Protein AF-A0A0B9A3T7-F1 (afdb_monomer_lite)

Sequence (146 aa):
MELGMAGVLLAATPAQAEACLDRETITAARVHEFETMMMAVTLRCKAIGTDIGPVIEAMMGTHRPIFAAADRRMRAFFAPQKRAYESYSTQLGNRYGGGATDTANCHRFEKVARELAGKPGVTSLGRVVFAMIDKPRIVGAVCAKP

pLDDT: mean 87.73, std 17.01, range [34.72, 98.44]

Organism: NCBI:txid48936

Foldseek 3Di:
DDDDDDDDPPPPDPPPQQPADDPLLFLLLLLQLVLLLLVLLQVLQVVVVRHLPVLLVLLCVLAVVSNVSSVVSVCVVCVVPVVQVVVLVVVSCVVRNPDDRDPVVSVVSSVLSNVSSPPHDDVSVSVVSCVVCVGGPHDTHNDPDD

Structure (mmCIF, N/CA/C/O backbone):
data_AF-A0A0B9A3T7-F1
#
_entry.id   AF-A0A0B9A3T7-F1
#
loop_
_atom_site.group_PDB
_atom_site.id
_atom_site.type_symbol
_atom_site.label_atom_id
_atom_site.label_alt_id
_atom_site.label_comp_id
_atom_site.label_asym_id
_atom_site.label_entity_id
_atom_site.label_seq_id
_atom_site.pdbx_PDB_ins_code
_atom_site.Cartn_x
_atom_site.Cartn_y
_atom_site.Cartn_z
_atom_site.occupancy
_atom_site.B_iso_or_equiv
_atom_site.auth_seq_id
_atom_site.auth_comp_id
_atom_site.auth_asym_id
_atom_site.auth_atom_id
_atom_site.pdbx_PDB_model_num
ATOM 1 N N . MET A 1 1 ? 8.357 -22.366 -70.113 1.00 34.72 1 MET A N 1
ATOM 2 C CA . MET A 1 1 ? 9.194 -21.160 -69.967 1.00 34.72 1 MET A CA 1
ATOM 3 C C . MET A 1 1 ? 8.271 -19.959 -70.033 1.00 34.72 1 MET A C 1
ATOM 5 O O . MET A 1 1 ? 7.641 -19.800 -71.063 1.00 34.72 1 MET A O 1
ATOM 9 N N . GLU A 1 2 ? 8.052 -19.129 -69.024 1.00 35.56 2 GLU A N 1
ATOM 10 C CA . GLU A 1 2 ? 8.571 -19.002 -67.656 1.00 35.56 2 GLU A CA 1
ATOM 11 C C . GLU A 1 2 ? 7.516 -18.219 -66.840 1.00 35.56 2 GLU A C 1
ATOM 13 O O . GLU A 1 2 ? 6.602 -17.615 -67.398 1.00 35.56 2 GLU A O 1
ATOM 18 N N . LEU A 1 3 ? 7.655 -18.299 -65.520 1.00 45.69 3 LEU A N 1
ATOM 19 C CA . LEU A 1 3 ? 6.766 -17.878 -64.439 1.00 45.69 3 LEU A CA 1
ATOM 20 C C . LEU A 1 3 ? 6.473 -16.365 -64.344 1.00 45.69 3 LEU A C 1
ATOM 22 O O . LEU A 1 3 ? 7.284 -15.529 -64.723 1.00 45.69 3 LEU A O 1
ATOM 26 N N . GLY A 1 4 ? 5.382 -16.023 -63.645 1.00 37.31 4 GLY A N 1
ATOM 27 C CA . GLY A 1 4 ? 5.154 -14.680 -63.099 1.00 37.31 4 GLY A CA 1
ATOM 28 C C . GLY A 1 4 ? 4.141 -14.664 -61.950 1.00 37.31 4 GLY A C 1
ATOM 29 O O . GLY A 1 4 ? 3.058 -14.107 -62.078 1.00 37.31 4 GLY A O 1
ATOM 30 N N . MET A 1 5 ? 4.467 -15.328 -60.838 1.00 50.59 5 MET A N 1
ATOM 31 C CA . MET A 1 5 ? 3.627 -15.428 -59.640 1.00 50.59 5 MET A CA 1
ATOM 32 C C . MET A 1 5 ? 3.862 -14.192 -58.754 1.00 50.59 5 MET A C 1
ATOM 34 O O . MET A 1 5 ? 4.909 -14.061 -58.124 1.00 50.59 5 MET A O 1
ATOM 38 N N . ALA A 1 6 ? 2.909 -13.257 -58.742 1.00 49.72 6 ALA A N 1
ATOM 39 C CA . ALA A 1 6 ? 2.967 -12.050 -57.921 1.00 49.72 6 ALA A CA 1
ATOM 40 C C . ALA A 1 6 ? 2.635 -12.386 -56.455 1.00 49.72 6 ALA A C 1
ATOM 42 O O . ALA A 1 6 ? 1.472 -12.528 -56.079 1.00 49.72 6 ALA A O 1
ATOM 43 N N . GLY A 1 7 ? 3.670 -12.542 -55.629 1.00 47.88 7 GLY A N 1
ATOM 44 C CA . GLY A 1 7 ? 3.538 -12.702 -54.182 1.00 47.88 7 GLY A CA 1
ATOM 45 C C . GLY A 1 7 ? 3.340 -11.354 -53.489 1.00 47.88 7 GLY A C 1
ATOM 46 O O . GLY A 1 7 ? 4.255 -10.535 -53.445 1.00 47.88 7 GLY A O 1
ATOM 47 N N . VAL A 1 8 ? 2.155 -11.131 -52.919 1.00 55.84 8 VAL A N 1
ATOM 48 C CA . VAL A 1 8 ? 1.896 -10.029 -51.984 1.00 55.84 8 VAL A CA 1
ATOM 49 C C . VAL A 1 8 ? 2.581 -10.364 -50.657 1.00 55.84 8 VAL A C 1
ATOM 51 O O . VAL A 1 8 ? 2.107 -11.202 -49.893 1.00 55.84 8 VAL A O 1
ATOM 54 N N . LEU A 1 9 ? 3.718 -9.724 -50.385 1.00 54.44 9 LEU A N 1
ATOM 55 C CA . LEU A 1 9 ? 4.378 -9.763 -49.081 1.00 54.44 9 LEU A CA 1
ATOM 56 C C . LEU A 1 9 ? 3.605 -8.860 -48.110 1.00 54.44 9 LEU A C 1
ATOM 58 O O . LEU A 1 9 ? 3.806 -7.648 -48.066 1.00 54.44 9 LEU A O 1
ATOM 62 N N . LEU A 1 10 ? 2.709 -9.462 -47.327 1.00 53.12 10 LEU A N 1
ATOM 63 C CA . LEU A 1 10 ? 2.192 -8.863 -46.098 1.00 53.12 10 LEU A CA 1
ATOM 64 C C . LEU A 1 10 ? 3.370 -8.694 -45.131 1.00 53.12 10 LEU A C 1
ATOM 66 O O . LEU A 1 10 ? 3.796 -9.648 -44.482 1.00 53.12 10 LEU A O 1
ATOM 70 N N . ALA A 1 11 ? 3.920 -7.483 -45.061 1.00 49.44 11 ALA A N 1
ATOM 71 C CA . ALA A 1 11 ? 4.865 -7.104 -44.024 1.00 49.44 11 ALA A CA 1
ATOM 72 C C . ALA A 1 11 ? 4.146 -7.173 -42.669 1.00 49.44 11 ALA A C 1
ATOM 74 O O . ALA A 1 11 ? 3.421 -6.256 -42.286 1.00 49.44 11 ALA A O 1
ATOM 75 N N . ALA A 1 12 ? 4.319 -8.287 -41.957 1.00 51.66 12 ALA A N 1
ATOM 76 C CA . ALA A 1 12 ? 3.976 -8.379 -40.550 1.00 51.66 12 ALA A CA 1
ATOM 77 C C . ALA A 1 12 ? 4.872 -7.385 -39.802 1.00 51.66 12 ALA A C 1
ATOM 79 O O . ALA A 1 12 ? 6.064 -7.627 -39.609 1.00 51.66 12 ALA A O 1
ATOM 80 N N . THR A 1 13 ? 4.322 -6.231 -39.428 1.00 51.75 13 THR A N 1
ATOM 81 C CA . THR A 1 13 ? 4.977 -5.365 -38.453 1.00 51.75 13 THR A CA 1
ATOM 82 C C . THR A 1 13 ? 5.147 -6.186 -37.176 1.00 51.75 13 THR A C 1
ATOM 84 O O . THR A 1 13 ? 4.183 -6.822 -36.738 1.00 51.75 13 THR A O 1
ATOM 87 N N . PRO A 1 14 ? 6.348 -6.240 -36.572 1.00 47.31 14 PRO A N 1
ATOM 88 C CA . PRO A 1 14 ? 6.470 -6.851 -35.266 1.00 47.31 14 PRO A CA 1
ATOM 89 C C . PRO A 1 14 ? 5.577 -6.024 -34.346 1.00 47.31 14 PRO A C 1
ATOM 91 O O . PRO A 1 14 ? 5.834 -4.838 -34.124 1.00 47.31 14 PRO A O 1
ATOM 94 N N . ALA A 1 15 ? 4.492 -6.629 -33.858 1.00 51.56 15 ALA A N 1
ATOM 95 C CA . ALA A 1 15 ? 3.817 -6.129 -32.679 1.00 51.56 15 ALA A CA 1
ATOM 96 C C . ALA A 1 15 ? 4.931 -5.913 -31.657 1.00 51.56 15 ALA A C 1
ATOM 98 O O . ALA A 1 15 ? 5.657 -6.857 -31.341 1.00 51.56 15 ALA A O 1
ATOM 99 N N . GLN A 1 16 ? 5.159 -4.661 -31.258 1.00 46.50 16 GLN A N 1
ATOM 100 C CA . GLN A 1 16 ? 6.135 -4.351 -30.228 1.00 46.50 16 GLN A CA 1
ATOM 101 C C . GLN A 1 16 ? 5.671 -5.136 -29.011 1.00 46.50 16 GLN A C 1
ATOM 103 O O . GLN A 1 16 ? 4.661 -4.791 -28.405 1.00 46.50 16 GLN A O 1
ATOM 108 N N . ALA A 1 17 ? 6.320 -6.269 -28.746 1.00 51.03 17 ALA A N 1
ATOM 109 C CA . ALA A 1 17 ? 6.058 -7.042 -27.558 1.00 51.03 17 ALA A CA 1
ATOM 110 C C . ALA A 1 17 ? 6.396 -6.094 -26.414 1.00 51.03 17 ALA A C 1
ATOM 112 O O . ALA A 1 17 ? 7.570 -5.802 -26.185 1.00 51.03 17 ALA A O 1
ATOM 113 N N . GLU A 1 18 ? 5.373 -5.519 -25.782 1.00 58.31 18 GLU A N 1
ATOM 114 C CA . GLU A 1 18 ? 5.549 -4.752 -24.561 1.00 58.31 18 GLU A CA 1
ATOM 115 C C . GLU A 1 18 ? 6.348 -5.654 -23.626 1.00 58.31 18 GLU A C 1
ATOM 117 O O . GLU A 1 18 ? 5.884 -6.732 -23.247 1.00 58.31 18 GLU A O 1
ATOM 122 N N . ALA A 1 19 ? 7.599 -5.274 -23.350 1.00 71.94 19 ALA A N 1
ATOM 123 C CA . ALA A 1 19 ? 8.466 -6.077 -22.512 1.00 71.94 19 ALA A CA 1
ATOM 124 C C . ALA A 1 19 ? 7.753 -6.262 -21.171 1.00 71.94 19 ALA A C 1
ATOM 126 O O . ALA A 1 19 ? 7.397 -5.289 -20.502 1.00 71.94 19 ALA A O 1
ATOM 127 N N . CYS A 1 20 ? 7.482 -7.519 -20.830 1.00 82.56 20 CYS A N 1
ATOM 128 C CA . CYS A 1 20 ? 6.770 -7.876 -19.618 1.00 82.56 20 CYS A CA 1
ATOM 129 C C . CYS A 1 20 ? 7.448 -7.235 -18.407 1.00 82.56 20 CYS A C 1
ATOM 131 O O . CYS A 1 20 ? 8.678 -7.243 -18.305 1.00 82.56 20 CYS A O 1
ATOM 133 N N . LEU A 1 21 ? 6.651 -6.719 -17.474 1.00 89.44 21 LEU A N 1
ATOM 134 C CA . LEU A 1 21 ? 7.185 -6.184 -16.230 1.00 89.44 21 LEU A CA 1
ATOM 135 C C . LEU A 1 21 ? 7.994 -7.257 -15.501 1.00 89.44 21 LEU A C 1
ATOM 137 O O . LEU A 1 21 ? 7.570 -8.411 -15.377 1.00 89.44 21 LEU A O 1
ATOM 141 N N . ASP A 1 22 ? 9.154 -6.864 -14.983 1.00 90.56 22 ASP A N 1
ATOM 142 C CA . ASP A 1 22 ? 9.965 -7.748 -14.166 1.00 90.56 22 ASP A CA 1
ATOM 143 C C . ASP A 1 22 ? 9.257 -8.081 -12.843 1.00 90.56 22 ASP A C 1
ATOM 145 O O . ASP A 1 22 ? 8.396 -7.350 -12.334 1.00 90.56 22 ASP A O 1
ATOM 149 N N . ARG A 1 23 ? 9.642 -9.218 -12.258 1.00 90.88 23 ARG A N 1
ATOM 150 C CA . ARG A 1 23 ? 9.027 -9.735 -11.032 1.00 90.88 23 ARG A CA 1
ATOM 151 C C . ARG A 1 23 ? 9.152 -8.762 -9.860 1.00 90.88 23 ARG A C 1
ATOM 153 O O . ARG A 1 23 ? 8.262 -8.736 -9.007 1.00 90.88 23 ARG A O 1
ATOM 160 N N . GLU A 1 24 ? 10.229 -7.983 -9.795 1.00 93.56 24 GLU A N 1
ATOM 161 C CA . GLU A 1 24 ? 10.448 -7.027 -8.710 1.00 93.56 24 GLU A CA 1
ATOM 162 C C . GLU A 1 24 ? 9.488 -5.846 -8.828 1.00 93.56 24 GLU A C 1
ATOM 164 O O . GLU A 1 24 ? 8.873 -5.477 -7.829 1.00 93.56 24 GLU A O 1
ATOM 169 N N . THR A 1 25 ? 9.279 -5.317 -10.038 1.00 95.19 25 THR A N 1
ATOM 170 C CA . THR A 1 25 ? 8.274 -4.276 -10.307 1.00 95.19 25 THR A CA 1
ATOM 171 C C . THR A 1 25 ? 6.873 -4.759 -9.951 1.00 95.19 25 THR A C 1
ATOM 173 O O . THR A 1 25 ? 6.151 -4.067 -9.236 1.00 95.19 25 THR A O 1
ATOM 176 N N . ILE A 1 26 ? 6.493 -5.969 -10.374 1.00 94.75 26 ILE A N 1
ATOM 177 C CA . ILE A 1 26 ? 5.176 -6.540 -10.044 1.00 94.75 26 ILE A CA 1
ATOM 178 C C . ILE A 1 26 ? 5.018 -6.693 -8.525 1.00 94.75 26 ILE A C 1
ATOM 180 O O . ILE A 1 26 ? 3.971 -6.363 -7.970 1.00 94.75 26 ILE A O 1
ATOM 184 N N . THR A 1 27 ? 6.054 -7.179 -7.839 1.00 95.69 27 THR A N 1
ATOM 185 C CA . THR A 1 27 ? 6.029 -7.368 -6.381 1.00 95.69 27 THR A CA 1
ATOM 186 C C . THR A 1 27 ? 5.918 -6.030 -5.653 1.00 95.69 27 THR A C 1
ATOM 188 O O . THR A 1 27 ? 5.072 -5.885 -4.772 1.00 95.69 27 THR A O 1
ATOM 191 N N . ALA A 1 28 ? 6.715 -5.037 -6.051 1.00 97.38 28 ALA A N 1
ATOM 192 C CA . ALA A 1 28 ? 6.656 -3.688 -5.501 1.00 97.38 28 ALA A CA 1
ATOM 193 C C . ALA A 1 28 ? 5.278 -3.051 -5.716 1.00 97.38 28 ALA A C 1
ATOM 195 O O . ALA A 1 28 ? 4.723 -2.469 -4.787 1.00 97.38 28 ALA A O 1
ATOM 196 N N . ALA A 1 29 ? 4.686 -3.235 -6.897 1.00 97.19 29 ALA A N 1
ATOM 197 C CA . ALA A 1 29 ? 3.361 -2.719 -7.209 1.00 97.19 29 ALA A CA 1
ATOM 198 C C . ALA A 1 29 ? 2.275 -3.338 -6.324 1.00 97.19 29 ALA A C 1
ATOM 200 O O . ALA A 1 29 ? 1.403 -2.618 -5.845 1.00 97.19 29 ALA A O 1
ATOM 201 N N . ARG A 1 30 ? 2.348 -4.651 -6.049 1.00 97.69 30 ARG A N 1
ATOM 202 C CA . ARG A 1 30 ? 1.421 -5.311 -5.114 1.00 97.69 30 ARG A CA 1
ATOM 203 C C . ARG A 1 30 ? 1.567 -4.779 -3.693 1.00 97.69 30 ARG A C 1
ATOM 205 O O . ARG A 1 30 ? 0.559 -4.531 -3.042 1.00 97.69 30 ARG A O 1
ATOM 212 N N . VAL A 1 31 ? 2.799 -4.597 -3.213 1.00 98.19 31 VAL A N 1
ATOM 213 C CA . VAL A 1 31 ? 3.056 -4.068 -1.862 1.00 98.19 31 VAL A CA 1
ATOM 214 C C . VAL A 1 31 ? 2.563 -2.625 -1.737 1.00 98.19 31 VAL A C 1
ATOM 216 O O . VAL A 1 31 ? 1.866 -2.314 -0.777 1.00 98.19 31 VAL A O 1
ATOM 219 N N . HIS A 1 32 ? 2.856 -1.770 -2.718 1.00 98.06 32 HIS A N 1
ATOM 220 C CA . HIS A 1 32 ? 2.416 -0.372 -2.725 1.00 98.06 32 HIS A CA 1
ATOM 221 C C . HIS A 1 32 ? 0.886 -0.246 -2.834 1.00 98.06 32 HIS A C 1
ATOM 223 O O . HIS A 1 32 ? 0.259 0.580 -2.167 1.00 98.06 32 HIS A O 1
ATOM 229 N N . GLU A 1 33 ? 0.249 -1.095 -3.644 1.00 97.88 33 GLU A N 1
ATOM 230 C CA . GLU A 1 33 ? -1.211 -1.137 -3.731 1.00 97.88 33 GLU A CA 1
ATOM 231 C C . GLU A 1 33 ? -1.850 -1.642 -2.430 1.00 97.88 33 GLU A C 1
ATOM 233 O O . GLU A 1 33 ? -2.846 -1.076 -1.979 1.00 97.88 33 GLU A O 1
ATOM 238 N N . PHE A 1 34 ? -1.254 -2.650 -1.786 1.00 98.12 34 PHE A N 1
ATOM 239 C CA . PHE A 1 34 ? -1.681 -3.112 -0.466 1.00 98.12 34 PHE A CA 1
ATOM 240 C C . PHE A 1 34 ? -1.569 -2.001 0.585 1.00 98.12 34 PHE A C 1
ATOM 242 O O . PHE A 1 34 ? -2.525 -1.772 1.321 1.00 98.12 34 PHE A O 1
ATOM 249 N N . GLU A 1 35 ? -0.451 -1.275 0.629 1.00 97.75 35 GLU A N 1
ATOM 250 C CA . GLU A 1 35 ? -0.266 -0.123 1.521 1.00 97.75 35 GLU A CA 1
ATOM 251 C C . GLU A 1 35 ? -1.365 0.927 1.308 1.00 97.75 35 GLU A C 1
ATOM 253 O O . GLU A 1 35 ? -2.044 1.326 2.256 1.00 97.75 35 GLU A O 1
ATOM 258 N N . THR A 1 36 ? -1.626 1.288 0.048 1.00 97.38 36 THR A N 1
ATOM 259 C CA . THR A 1 36 ? -2.686 2.241 -0.317 1.00 97.38 36 THR A CA 1
ATOM 260 C C . THR A 1 36 ? -4.067 1.757 0.137 1.00 97.38 36 THR A C 1
ATOM 262 O O . THR A 1 36 ? -4.846 2.529 0.701 1.00 97.38 36 THR A O 1
ATOM 265 N N . MET A 1 37 ? -4.371 0.473 -0.066 1.00 96.88 37 MET A N 1
ATOM 266 C CA . MET A 1 37 ? -5.616 -0.144 0.390 1.00 96.88 37 MET A CA 1
ATOM 267 C C . MET A 1 37 ? -5.755 -0.066 1.914 1.00 96.88 37 MET A C 1
ATOM 269 O O . MET A 1 37 ? -6.809 0.352 2.394 1.00 96.88 37 MET A O 1
ATOM 273 N N . MET A 1 38 ? -4.720 -0.433 2.678 1.00 97.44 38 MET A N 1
ATOM 274 C CA . MET A 1 38 ? -4.771 -0.395 4.145 1.00 97.44 38 MET A CA 1
ATOM 275 C C . MET A 1 38 ? -4.960 1.038 4.658 1.00 97.44 38 MET A C 1
ATOM 277 O O . MET A 1 38 ? -5.791 1.257 5.536 1.00 97.44 38 MET A O 1
ATOM 281 N N . MET A 1 39 ? -4.284 2.024 4.060 1.00 96.75 39 MET A N 1
ATOM 282 C CA . MET A 1 39 ? -4.468 3.441 4.397 1.00 96.75 39 MET A CA 1
ATOM 283 C C . MET A 1 39 ? -5.891 3.931 4.105 1.00 96.75 39 MET A C 1
ATOM 285 O O . MET A 1 39 ? -6.508 4.591 4.944 1.00 96.75 39 MET A O 1
ATOM 289 N N . ALA A 1 40 ? -6.450 3.568 2.948 1.00 96.50 40 ALA A N 1
ATOM 290 C CA . ALA A 1 40 ? -7.824 3.917 2.602 1.00 96.50 40 ALA A CA 1
ATOM 291 C C . ALA A 1 40 ? -8.839 3.270 3.560 1.00 96.50 40 ALA A C 1
ATOM 293 O O . ALA A 1 40 ? -9.804 3.919 3.964 1.00 96.50 40 ALA A O 1
ATOM 294 N N . VAL A 1 41 ? -8.621 2.012 3.964 1.00 96.44 41 VAL A N 1
ATOM 295 C CA . VAL A 1 41 ? -9.450 1.345 4.982 1.00 96.44 41 VAL A CA 1
ATOM 296 C C . VAL A 1 41 ? -9.382 2.097 6.309 1.00 96.44 41 VAL A C 1
ATOM 298 O O . VAL A 1 41 ? -10.434 2.365 6.884 1.00 96.44 41 VAL A O 1
ATOM 301 N N . THR A 1 42 ? -8.191 2.488 6.772 1.00 97.31 42 THR A N 1
ATOM 302 C CA . THR A 1 42 ? -8.027 3.259 8.015 1.00 97.31 42 THR A CA 1
ATOM 303 C C . THR A 1 42 ? -8.872 4.529 8.006 1.00 97.31 42 THR A C 1
ATOM 305 O O . THR A 1 42 ? -9.612 4.783 8.957 1.00 97.31 42 THR A O 1
ATOM 308 N N . LEU A 1 43 ? -8.820 5.303 6.917 1.00 96.50 43 LEU A N 1
ATOM 309 C CA . LEU A 1 43 ? -9.602 6.536 6.780 1.00 96.50 43 LEU A CA 1
ATOM 310 C C . LEU A 1 43 ? -11.112 6.268 6.808 1.00 96.50 43 LEU A C 1
ATOM 312 O O . LEU A 1 43 ? -11.849 6.955 7.515 1.00 96.50 43 LEU A O 1
ATOM 316 N N . ARG A 1 44 ? -11.572 5.246 6.080 1.00 95.94 44 ARG A N 1
ATOM 317 C CA . ARG A 1 44 ? -12.994 4.877 6.025 1.00 95.94 44 ARG A CA 1
ATOM 318 C C . ARG A 1 44 ? -13.516 4.372 7.369 1.00 95.94 44 ARG A C 1
ATOM 320 O O . ARG A 1 44 ? -14.590 4.781 7.796 1.00 95.94 44 ARG A O 1
ATOM 327 N N . CYS A 1 45 ? -12.748 3.537 8.061 1.00 97.00 45 CYS A N 1
ATOM 328 C CA . CYS A 1 45 ? -13.113 3.035 9.384 1.00 97.00 45 CYS A CA 1
ATOM 329 C C . CYS A 1 45 ? -13.181 4.160 10.418 1.00 97.00 45 CYS A C 1
ATOM 331 O O . CYS A 1 45 ? -14.149 4.247 11.177 1.00 97.00 45 CYS A O 1
ATOM 333 N N . LYS A 1 46 ? -12.222 5.092 10.376 1.00 96.56 46 LYS A N 1
ATOM 334 C CA . LYS A 1 46 ? -12.247 6.288 11.219 1.00 96.56 46 LYS A CA 1
ATOM 335 C C . LYS A 1 46 ? -13.488 7.150 10.965 1.00 96.56 46 LYS A C 1
ATOM 337 O O . LYS A 1 46 ? -14.081 7.637 11.922 1.00 96.56 46 LYS A O 1
ATOM 342 N N . ALA A 1 47 ? -13.916 7.295 9.708 1.00 95.75 47 ALA A N 1
ATOM 343 C CA . ALA A 1 47 ? -15.107 8.071 9.349 1.00 95.75 47 ALA A CA 1
ATOM 344 C C . ALA A 1 47 ? -16.416 7.519 9.951 1.00 95.75 47 ALA A C 1
ATOM 346 O O . ALA A 1 47 ? -17.362 8.282 10.131 1.00 95.75 47 ALA A O 1
ATOM 347 N N . ILE A 1 48 ? -16.463 6.229 10.306 1.00 95.88 48 ILE A N 1
ATOM 348 C CA . ILE A 1 48 ? -17.607 5.592 10.984 1.00 95.88 48 ILE A CA 1
ATOM 349 C C . ILE A 1 48 ? -17.369 5.348 12.485 1.00 95.88 48 ILE A C 1
ATOM 351 O O . ILE A 1 48 ? -18.097 4.583 13.112 1.00 95.88 48 ILE A O 1
ATOM 355 N N . GLY A 1 49 ? -16.334 5.960 13.071 1.00 96.44 49 GLY A N 1
ATOM 356 C CA . GLY A 1 49 ? -16.033 5.862 14.504 1.00 96.44 49 GLY A CA 1
ATOM 357 C C . GLY A 1 49 ? -15.277 4.600 14.937 1.00 96.44 49 GLY A C 1
ATOM 358 O O . GLY A 1 49 ? -15.155 4.354 16.133 1.00 96.44 49 GLY A O 1
ATOM 359 N N . THR A 1 50 ? -14.751 3.802 14.001 1.00 96.69 50 THR A N 1
ATOM 360 C CA . THR A 1 50 ? -13.905 2.634 14.308 1.00 96.69 50 THR A CA 1
ATOM 361 C C . THR A 1 50 ? -12.439 2.967 14.031 1.00 96.69 50 THR A C 1
ATOM 363 O O . THR A 1 50 ? -11.995 2.936 12.883 1.00 96.69 50 THR A O 1
ATOM 366 N N . ASP A 1 51 ? -11.669 3.294 15.070 1.00 96.31 51 ASP A N 1
ATOM 367 C CA . ASP A 1 51 ? -10.249 3.617 14.904 1.00 96.31 51 ASP A CA 1
ATOM 368 C C . ASP A 1 51 ? -9.374 2.356 14.885 1.00 96.31 51 ASP A C 1
ATOM 370 O O . ASP A 1 51 ? -9.135 1.720 15.910 1.00 96.31 51 ASP A O 1
ATOM 374 N N . ILE A 1 52 ? -8.883 2.008 13.696 1.00 97.38 52 ILE A N 1
ATOM 375 C CA . ILE A 1 52 ? -7.930 0.909 13.481 1.00 97.38 52 ILE A CA 1
ATOM 376 C C . ILE A 1 52 ? -6.501 1.415 13.220 1.00 97.38 52 ILE A C 1
ATOM 378 O O . ILE A 1 52 ? -5.595 0.606 13.003 1.00 97.38 52 ILE A O 1
ATOM 382 N N . GLY A 1 53 ? -6.290 2.738 13.216 1.00 97.62 53 GLY A N 1
ATOM 383 C CA . GLY A 1 53 ? -5.032 3.385 12.831 1.00 97.62 53 GLY A CA 1
ATOM 384 C C . GLY A 1 53 ? -3.807 2.857 13.581 1.00 97.62 53 GLY A C 1
ATOM 385 O O . GLY A 1 53 ? -2.869 2.409 12.920 1.00 97.62 53 GLY A O 1
ATOM 386 N N . PRO A 1 54 ? -3.826 2.777 14.925 1.00 98.31 54 PRO A N 1
ATOM 387 C CA . PRO A 1 54 ? -2.672 2.309 15.695 1.00 98.31 54 PRO A CA 1
ATOM 388 C C . PRO A 1 54 ? -2.196 0.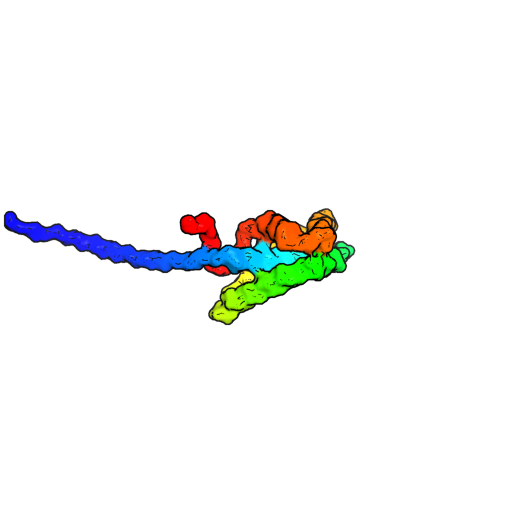895 15.321 1.00 98.31 54 PRO A C 1
ATOM 390 O O . PRO A 1 54 ? -0.999 0.619 15.278 1.00 98.31 54 PRO A O 1
ATOM 393 N N . VAL A 1 55 ? -3.123 -0.019 15.013 1.00 97.94 55 VAL A N 1
ATOM 394 C CA . VAL A 1 55 ? -2.785 -1.394 14.601 1.00 97.94 55 VAL A CA 1
ATOM 395 C C . VAL A 1 55 ? -2.197 -1.429 13.190 1.00 97.94 55 VAL A C 1
ATOM 397 O O . VAL A 1 55 ? -1.273 -2.199 12.920 1.00 97.94 55 VAL A O 1
ATOM 400 N N . ILE A 1 56 ? -2.715 -0.594 12.291 1.00 98.06 56 ILE A N 1
ATOM 401 C CA . ILE A 1 56 ? -2.211 -0.472 10.922 1.00 98.06 56 ILE A CA 1
ATOM 402 C C . ILE A 1 56 ? -0.800 0.128 10.931 1.00 98.06 56 ILE A C 1
ATOM 404 O O . ILE A 1 56 ? 0.089 -0.393 10.260 1.00 98.06 56 ILE A O 1
ATOM 408 N N . GLU A 1 57 ? -0.569 1.159 11.743 1.00 98.19 57 GLU A N 1
ATOM 409 C CA . GLU A 1 57 ? 0.749 1.764 11.953 1.00 98.19 57 GLU A CA 1
ATOM 410 C C . GLU A 1 57 ? 1.751 0.769 12.543 1.00 98.19 57 GLU A C 1
ATOM 412 O O . GLU A 1 57 ? 2.875 0.677 12.051 1.00 98.19 57 GLU A O 1
ATOM 417 N N . ALA A 1 58 ? 1.346 -0.037 13.531 1.00 98.31 58 ALA A N 1
ATOM 418 C CA . ALA A 1 58 ? 2.196 -1.093 14.078 1.00 98.31 58 ALA A CA 1
ATOM 419 C C . ALA A 1 58 ? 2.595 -2.121 13.003 1.00 98.31 58 ALA A C 1
ATOM 421 O O . ALA A 1 58 ? 3.764 -2.490 12.900 1.00 98.31 58 ALA A O 1
ATOM 422 N N . MET A 1 59 ? 1.650 -2.539 12.154 1.00 98.44 59 MET A N 1
ATOM 423 C CA . MET A 1 59 ? 1.921 -3.438 11.027 1.00 98.44 59 MET A CA 1
ATOM 424 C C . MET A 1 59 ? 2.899 -2.820 10.020 1.00 98.44 59 MET A C 1
ATOM 426 O O . MET A 1 59 ? 3.876 -3.471 9.636 1.00 98.44 59 MET A O 1
ATOM 430 N N . MET A 1 60 ? 2.680 -1.561 9.634 1.00 97.88 60 MET A N 1
ATOM 431 C CA . MET A 1 60 ? 3.589 -0.839 8.741 1.00 97.88 60 MET A CA 1
ATOM 432 C C . MET A 1 60 ? 4.980 -0.670 9.361 1.00 97.88 60 MET A C 1
ATOM 434 O O . MET A 1 60 ? 5.983 -0.839 8.669 1.00 97.88 60 MET A O 1
ATOM 438 N N . GLY A 1 61 ? 5.055 -0.414 10.669 1.00 98.19 61 GLY A N 1
ATOM 439 C CA . GLY A 1 61 ? 6.298 -0.334 11.431 1.00 98.19 61 GLY A CA 1
ATOM 440 C C . GLY A 1 61 ? 7.080 -1.648 11.418 1.00 98.19 61 GLY A C 1
ATOM 441 O O . GLY A 1 61 ? 8.256 -1.652 11.047 1.00 98.19 61 GLY A O 1
ATOM 442 N N . THR A 1 62 ? 6.422 -2.769 11.735 1.00 98.38 62 THR A N 1
ATOM 443 C CA . THR A 1 62 ? 7.023 -4.116 11.720 1.00 98.38 62 THR A CA 1
ATOM 444 C C . THR A 1 62 ? 7.625 -4.469 10.355 1.00 98.38 62 THR A C 1
ATOM 446 O O . THR A 1 62 ? 8.679 -5.103 10.286 1.00 98.38 62 THR A O 1
ATOM 449 N N . HIS A 1 63 ? 6.990 -4.042 9.260 1.00 98.38 63 HIS A N 1
ATOM 450 C CA . HIS A 1 63 ? 7.410 -4.372 7.891 1.00 98.38 63 HIS A CA 1
ATOM 451 C C . HIS A 1 63 ? 8.024 -3.194 7.126 1.00 98.38 63 HIS A C 1
ATOM 453 O O . HIS A 1 63 ? 8.167 -3.252 5.901 1.00 98.38 63 HIS A O 1
ATOM 459 N N . ARG A 1 64 ? 8.440 -2.136 7.833 1.00 98.06 64 ARG A N 1
ATOM 460 C CA . ARG A 1 64 ? 8.929 -0.878 7.246 1.00 98.06 64 ARG A CA 1
ATOM 461 C C . ARG A 1 64 ? 9.980 -1.057 6.141 1.00 98.06 64 ARG A C 1
ATOM 463 O O . ARG A 1 64 ? 9.859 -0.375 5.123 1.00 98.06 64 ARG A O 1
ATOM 470 N N . PRO A 1 65 ? 10.989 -1.947 6.261 1.00 97.69 65 PRO A N 1
ATOM 471 C CA . PRO A 1 65 ? 11.966 -2.144 5.189 1.00 97.69 65 PRO A CA 1
ATOM 472 C C . PRO A 1 65 ? 11.345 -2.609 3.863 1.00 97.69 65 PRO A C 1
ATOM 474 O O . PRO A 1 65 ? 11.833 -2.224 2.801 1.00 97.69 65 PRO A O 1
ATOM 477 N N . ILE A 1 66 ? 10.268 -3.401 3.917 1.00 98.00 66 ILE A N 1
ATOM 478 C CA . ILE A 1 66 ? 9.593 -3.962 2.739 1.00 98.00 66 ILE A CA 1
ATOM 479 C C . ILE A 1 66 ? 8.775 -2.876 2.038 1.00 98.00 66 ILE A C 1
ATOM 481 O O . ILE A 1 66 ? 8.943 -2.680 0.833 1.00 98.00 66 ILE A O 1
ATOM 485 N N . PHE A 1 67 ? 7.962 -2.127 2.792 1.00 98.31 67 PHE A N 1
ATOM 486 C CA . PHE A 1 67 ? 7.210 -0.983 2.261 1.00 98.31 67 PHE A CA 1
ATOM 487 C C . PHE A 1 67 ? 8.150 0.058 1.645 1.00 98.31 67 PHE A C 1
ATOM 489 O O . PHE A 1 67 ? 7.993 0.431 0.486 1.00 98.31 67 PHE A O 1
ATOM 496 N N . ALA A 1 68 ? 9.226 0.420 2.352 1.00 98.12 68 ALA A N 1
ATOM 497 C CA . ALA A 1 68 ? 10.208 1.376 1.847 1.00 98.12 68 ALA A CA 1
ATOM 498 C C . ALA A 1 68 ? 10.919 0.895 0.566 1.00 98.12 68 ALA A C 1
ATOM 500 O O . ALA A 1 68 ? 11.256 1.707 -0.297 1.00 98.12 68 ALA A O 1
ATOM 501 N N . ALA A 1 69 ? 11.187 -0.408 0.430 1.00 97.81 69 ALA A N 1
ATOM 502 C CA . ALA A 1 69 ? 11.779 -0.965 -0.785 1.00 97.81 69 ALA A CA 1
ATOM 503 C C . ALA A 1 69 ? 10.808 -0.916 -1.973 1.00 97.81 69 ALA A C 1
ATOM 505 O O . ALA A 1 69 ? 11.207 -0.493 -3.061 1.00 97.81 69 ALA A O 1
ATOM 506 N N . ALA A 1 70 ? 9.543 -1.287 -1.755 1.00 98.00 70 ALA A N 1
ATOM 507 C CA . ALA A 1 70 ? 8.500 -1.206 -2.772 1.00 98.00 70 ALA A CA 1
ATOM 508 C C . ALA A 1 70 ? 8.307 0.237 -3.252 1.00 98.00 70 ALA A C 1
ATOM 510 O O . ALA A 1 70 ? 8.395 0.513 -4.444 1.00 98.00 70 ALA A O 1
ATOM 511 N N . ASP A 1 71 ? 8.162 1.171 -2.322 1.00 97.81 71 ASP A N 1
ATOM 512 C CA . ASP A 1 71 ? 7.996 2.596 -2.586 1.00 97.81 71 ASP A CA 1
ATOM 513 C C . ASP A 1 71 ? 9.182 3.199 -3.376 1.00 97.81 71 ASP A C 1
ATOM 515 O O . ASP A 1 71 ? 8.993 3.889 -4.383 1.00 97.81 71 ASP A O 1
ATOM 519 N N . ARG A 1 72 ? 10.435 2.848 -3.034 1.00 98.25 72 ARG A N 1
ATOM 520 C CA . ARG A 1 72 ? 11.608 3.218 -3.857 1.00 98.25 72 ARG A CA 1
ATOM 521 C C . ARG A 1 72 ? 11.531 2.661 -5.281 1.00 98.25 72 ARG A C 1
ATOM 523 O O . ARG A 1 72 ? 11.819 3.398 -6.225 1.00 98.25 72 ARG A O 1
ATOM 530 N N . ARG A 1 73 ? 11.148 1.391 -5.447 1.00 97.75 73 ARG A N 1
ATOM 531 C CA . ARG A 1 73 ? 11.027 0.754 -6.769 1.00 97.75 73 ARG A CA 1
ATOM 532 C C . ARG A 1 73 ? 9.937 1.413 -7.609 1.00 97.75 73 ARG A C 1
ATOM 534 O O . ARG A 1 73 ? 10.176 1.685 -8.784 1.00 97.75 73 ARG A O 1
ATOM 541 N N . MET A 1 74 ? 8.788 1.714 -7.006 1.00 97.06 74 MET A N 1
ATOM 542 C CA . MET A 1 74 ? 7.668 2.374 -7.679 1.00 97.06 74 MET A CA 1
ATOM 543 C C . MET A 1 74 ? 8.026 3.799 -8.098 1.00 97.06 74 MET A C 1
ATOM 545 O O . MET A 1 74 ? 7.767 4.172 -9.241 1.00 97.06 74 MET A O 1
ATOM 549 N N . ARG A 1 75 ? 8.706 4.572 -7.241 1.00 96.69 75 ARG A N 1
ATOM 550 C CA . ARG A 1 75 ? 9.232 5.890 -7.631 1.00 96.69 75 ARG A CA 1
ATOM 551 C C . ARG A 1 75 ? 10.200 5.809 -8.804 1.00 96.69 75 ARG A C 1
ATOM 553 O O . ARG A 1 75 ? 10.076 6.599 -9.731 1.00 96.69 75 ARG A O 1
ATOM 560 N N . ALA A 1 76 ? 11.136 4.862 -8.782 1.00 96.75 76 ALA A N 1
ATOM 561 C CA . ALA A 1 76 ? 12.083 4.679 -9.881 1.00 96.75 76 ALA A CA 1
ATOM 562 C C . ALA A 1 76 ? 11.374 4.286 -11.189 1.00 96.75 76 ALA A C 1
ATOM 564 O O . ALA A 1 76 ? 11.676 4.846 -12.239 1.00 96.75 76 ALA A O 1
ATOM 565 N N . PHE A 1 77 ? 10.397 3.377 -11.116 1.00 95.12 77 PHE A N 1
ATOM 566 C CA . PHE A 1 77 ? 9.587 2.962 -12.263 1.00 95.12 77 PHE A CA 1
ATOM 567 C C . PHE A 1 77 ? 8.788 4.126 -12.862 1.00 95.12 77 PHE A C 1
ATOM 569 O O . PHE A 1 77 ? 8.725 4.280 -14.079 1.00 95.12 77 PHE A O 1
ATOM 576 N N . PHE A 1 78 ? 8.196 4.970 -12.016 1.00 96.12 78 PHE A N 1
ATOM 577 C CA . PHE A 1 78 ? 7.358 6.078 -12.463 1.00 96.12 78 PHE A CA 1
ATOM 578 C C . PHE A 1 78 ? 8.115 7.375 -12.780 1.00 96.12 78 PHE A C 1
ATOM 580 O O . PHE A 1 78 ? 7.543 8.253 -13.428 1.00 96.12 78 PHE A O 1
ATOM 587 N N . ALA A 1 79 ? 9.385 7.504 -12.383 1.00 96.12 79 ALA A N 1
ATOM 588 C CA . ALA A 1 79 ? 10.207 8.693 -12.617 1.00 96.12 79 ALA A CA 1
ATOM 589 C C . ALA A 1 79 ? 10.182 9.213 -14.074 1.00 96.12 79 ALA A C 1
ATOM 591 O O . ALA A 1 79 ? 9.979 10.419 -14.250 1.00 96.12 79 ALA A O 1
ATOM 592 N N . PRO A 1 80 ? 10.313 8.370 -15.123 1.00 94.38 80 PRO A N 1
ATOM 593 C CA . PRO A 1 80 ? 10.251 8.838 -16.510 1.00 94.38 80 PRO A CA 1
ATOM 594 C C . PRO A 1 80 ? 8.820 9.077 -17.032 1.00 94.38 80 PRO A C 1
ATOM 596 O O . PRO A 1 80 ? 8.651 9.576 -18.140 1.00 94.38 80 PRO A O 1
ATOM 599 N N . GLN A 1 81 ? 7.778 8.734 -16.268 1.00 92.75 81 GLN A N 1
ATOM 600 C CA . GLN A 1 81 ? 6.400 8.611 -16.760 1.00 92.75 81 GLN A CA 1
ATOM 601 C C . GLN A 1 81 ? 5.369 9.223 -15.793 1.00 92.75 81 GLN A C 1
ATOM 603 O O . GLN A 1 81 ? 4.444 8.565 -15.318 1.00 92.75 81 GLN A O 1
ATOM 608 N N . LYS A 1 82 ? 5.496 10.531 -15.528 1.00 91.75 82 LYS A N 1
ATOM 609 C CA . LYS A 1 82 ? 4.660 11.267 -14.553 1.00 91.75 82 LYS A CA 1
ATOM 610 C C . LYS A 1 82 ? 3.148 11.103 -14.758 1.00 91.75 82 LYS A C 1
ATOM 612 O O . LYS A 1 82 ? 2.431 10.820 -13.807 1.00 91.75 82 LYS A O 1
ATOM 617 N N . ARG A 1 83 ? 2.660 11.193 -16.000 1.00 94.12 83 ARG A N 1
ATOM 618 C CA . ARG A 1 83 ? 1.227 10.998 -16.306 1.00 94.12 83 ARG A CA 1
ATOM 619 C C . ARG A 1 83 ? 0.741 9.585 -15.969 1.00 94.12 83 ARG A C 1
ATOM 621 O O . ARG A 1 83 ? -0.386 9.410 -15.516 1.00 94.12 83 ARG A O 1
ATOM 628 N N . ALA A 1 84 ? 1.593 8.575 -16.160 1.00 93.38 84 ALA A N 1
ATOM 629 C CA . ALA A 1 84 ? 1.264 7.207 -15.777 1.00 93.38 84 ALA A CA 1
ATOM 630 C C . ALA A 1 84 ? 1.143 7.072 -14.252 1.00 93.38 84 ALA A C 1
ATOM 632 O O . ALA A 1 84 ? 0.270 6.349 -13.781 1.00 93.38 84 ALA A O 1
ATOM 633 N N . TYR A 1 85 ? 1.956 7.805 -13.483 1.00 94.25 85 TYR A N 1
ATOM 634 C CA . TYR A 1 85 ? 1.846 7.852 -12.023 1.00 94.25 85 TYR A CA 1
ATOM 635 C C . TYR A 1 85 ? 0.560 8.531 -11.539 1.00 94.25 85 TYR A C 1
ATOM 637 O O . TYR A 1 85 ? -0.087 8.037 -10.617 1.00 94.25 85 TYR A O 1
ATOM 645 N N . GLU A 1 86 ? 0.163 9.640 -12.164 1.00 94.44 86 GLU A N 1
ATOM 646 C CA . GLU A 1 86 ? -1.097 10.328 -11.848 1.00 94.44 86 GLU A CA 1
ATOM 647 C C . GLU A 1 86 ? -2.304 9.418 -12.107 1.00 94.44 86 GLU A C 1
ATOM 649 O O . GLU A 1 86 ? -3.175 9.267 -11.246 1.00 94.44 86 GLU A O 1
ATOM 654 N N . SER A 1 87 ? -2.321 8.747 -13.264 1.00 94.94 87 SER A N 1
ATOM 655 C CA . SER A 1 87 ? -3.352 7.761 -13.595 1.00 94.94 87 SER A CA 1
ATOM 656 C C . SER A 1 87 ? -3.348 6.589 -12.613 1.00 94.94 87 SER A C 1
ATOM 658 O O . SER A 1 87 ? -4.406 6.211 -12.112 1.00 94.94 87 SER A O 1
ATOM 660 N N . TYR A 1 88 ? -2.171 6.045 -12.291 1.00 94.94 88 TYR A N 1
ATOM 661 C CA . TYR A 1 88 ? -2.002 4.975 -11.307 1.00 94.94 88 TYR A CA 1
ATOM 662 C C . TYR A 1 88 ? -2.586 5.362 -9.943 1.00 94.94 88 TYR A C 1
ATOM 664 O O . TYR A 1 88 ? -3.449 4.665 -9.411 1.00 94.94 88 TYR A O 1
ATOM 672 N N . SER A 1 89 ? -2.176 6.515 -9.416 1.00 93.62 89 SER A N 1
ATOM 673 C CA . SER A 1 89 ? -2.612 7.019 -8.110 1.00 93.62 89 SER A CA 1
ATOM 674 C C . SER A 1 89 ? -4.122 7.261 -8.078 1.00 93.62 89 SER A C 1
ATOM 676 O O . SER A 1 89 ? -4.799 6.862 -7.131 1.00 93.62 89 SER A O 1
ATOM 678 N N . THR A 1 90 ? -4.673 7.837 -9.151 1.00 94.31 90 THR A N 1
ATOM 679 C CA . THR A 1 90 ? -6.119 8.059 -9.303 1.00 94.31 90 THR A CA 1
ATOM 680 C C . THR A 1 90 ? -6.889 6.739 -9.324 1.00 94.31 90 THR A C 1
ATOM 682 O O . THR A 1 90 ? -7.907 6.602 -8.646 1.00 94.31 90 THR A O 1
ATOM 685 N N . GLN A 1 91 ? -6.399 5.738 -10.062 1.00 94.75 91 GLN A N 1
ATOM 686 C CA . GLN A 1 91 ? -7.023 4.415 -10.115 1.00 94.75 91 GLN A CA 1
ATOM 687 C C . GLN A 1 91 ? -7.061 3.750 -8.738 1.00 94.75 91 GLN A C 1
ATOM 689 O O . GLN A 1 91 ? -8.100 3.197 -8.370 1.00 94.75 91 GLN A O 1
ATOM 694 N N . LEU A 1 92 ? -5.972 3.826 -7.966 1.00 95.19 92 LEU A N 1
ATOM 695 C CA . LEU A 1 92 ? -5.947 3.276 -6.609 1.00 95.19 92 LEU A CA 1
ATOM 696 C C . LEU A 1 92 ? -6.895 4.027 -5.668 1.00 95.19 92 LEU A C 1
ATOM 698 O O . LEU A 1 92 ? -7.649 3.391 -4.929 1.00 95.19 92 LEU A O 1
ATOM 702 N N . GLY A 1 93 ? -6.908 5.361 -5.733 1.00 92.44 93 GLY A N 1
ATOM 703 C CA . GLY A 1 93 ? -7.825 6.193 -4.954 1.00 92.44 93 GLY A CA 1
ATOM 704 C C . GLY A 1 93 ? -9.288 5.837 -5.221 1.00 92.44 93 GLY A C 1
ATOM 705 O O . GLY A 1 93 ? -10.034 5.546 -4.288 1.00 92.44 93 GLY A O 1
ATOM 706 N N . ASN A 1 94 ? -9.678 5.743 -6.493 1.00 92.62 94 ASN A N 1
ATOM 707 C CA . ASN A 1 94 ? -11.038 5.362 -6.885 1.00 92.62 94 ASN A CA 1
ATOM 708 C C . ASN A 1 94 ? -11.391 3.929 -6.456 1.00 92.62 94 ASN A C 1
ATOM 710 O O . ASN A 1 94 ? -12.519 3.658 -6.049 1.00 92.62 94 ASN A O 1
ATOM 714 N N . ARG A 1 95 ? -10.428 3.003 -6.530 1.00 92.88 95 ARG A N 1
ATOM 715 C CA . ARG A 1 95 ? -10.609 1.591 -6.164 1.00 92.88 95 ARG A CA 1
ATOM 716 C C . ARG A 1 95 ? -10.873 1.413 -4.671 1.00 92.88 95 ARG A C 1
ATOM 718 O O . ARG A 1 95 ? -11.768 0.655 -4.305 1.00 92.88 95 ARG A O 1
ATOM 725 N N . TYR A 1 96 ? -10.075 2.061 -3.823 1.00 93.81 96 TYR A N 1
ATOM 726 C CA . TYR A 1 96 ? -10.064 1.791 -2.381 1.00 93.81 96 TYR A CA 1
ATOM 727 C C . TYR A 1 96 ? -10.764 2.865 -1.538 1.00 93.81 96 TYR A C 1
ATOM 729 O O . TYR A 1 96 ? -11.124 2.592 -0.389 1.00 93.81 96 TYR A O 1
ATOM 737 N N . GLY A 1 97 ? -11.017 4.050 -2.102 1.00 87.81 97 GLY A N 1
ATOM 738 C CA . GLY A 1 97 ? -11.684 5.166 -1.426 1.00 87.81 97 GLY A CA 1
ATOM 739 C C . GLY A 1 97 ? -13.191 4.981 -1.214 1.00 87.81 97 GLY A C 1
ATOM 740 O O . GLY A 1 97 ? -13.728 5.519 -0.254 1.00 87.81 97 GLY A O 1
ATOM 741 N N . GLY A 1 98 ? -13.868 4.186 -2.052 1.00 85.19 98 GLY A N 1
ATOM 742 C CA . GLY A 1 98 ? -15.320 3.938 -1.974 1.00 85.19 98 GLY A CA 1
ATOM 743 C C . GLY A 1 98 ? -15.724 2.545 -1.474 1.00 85.19 98 GLY A C 1
ATOM 744 O O . GLY A 1 98 ? -16.852 2.120 -1.706 1.00 85.19 98 GLY A O 1
ATOM 745 N N . GLY A 1 99 ? -14.807 1.786 -0.866 1.00 81.50 99 GLY A N 1
ATOM 746 C CA . GLY A 1 99 ? -15.062 0.397 -0.464 1.00 81.50 99 GLY A CA 1
ATOM 747 C C . GLY A 1 99 ? -16.135 0.240 0.625 1.00 81.50 99 GLY A C 1
ATOM 748 O O . GLY A 1 99 ? -16.460 1.191 1.337 1.00 81.50 99 GLY A O 1
ATOM 749 N N . ALA A 1 100 ? -16.638 -0.991 0.796 1.00 82.00 100 ALA A N 1
ATOM 750 C CA . ALA A 1 100 ? -17.577 -1.338 1.866 1.00 82.00 100 ALA A CA 1
ATOM 751 C C . ALA A 1 100 ? -17.045 -0.864 3.227 1.00 82.00 100 ALA A C 1
ATOM 753 O O . ALA A 1 100 ? -15.905 -1.161 3.606 1.00 82.00 100 ALA A O 1
ATOM 754 N N . THR A 1 101 ? -17.860 -0.076 3.923 1.00 88.06 101 THR A N 1
ATOM 755 C CA . THR A 1 101 ? -17.476 0.610 5.157 1.00 88.06 101 THR A CA 1
ATOM 756 C C . THR A 1 101 ? -18.534 0.339 6.213 1.00 88.06 101 THR A C 1
ATOM 758 O O . THR A 1 101 ? -19.552 1.016 6.291 1.00 88.06 101 THR A O 1
ATOM 761 N N . ASP A 1 102 ? -18.272 -0.695 7.003 1.00 94.31 102 ASP A N 1
ATOM 762 C CA . ASP A 1 102 ? -19.036 -1.083 8.180 1.00 94.31 102 ASP A CA 1
ATOM 763 C C . ASP A 1 102 ? -18.073 -1.658 9.228 1.00 94.31 102 ASP A C 1
ATOM 765 O O . ASP A 1 102 ? -16.926 -2.013 8.928 1.00 94.31 102 ASP A O 1
ATOM 769 N N . THR A 1 103 ? -18.540 -1.750 10.470 1.00 94.38 103 THR A N 1
ATOM 770 C CA . THR A 1 103 ? -17.736 -2.207 11.608 1.00 94.38 103 THR A CA 1
ATOM 771 C C . THR A 1 103 ? -17.175 -3.617 11.402 1.00 94.38 103 THR A C 1
ATOM 773 O O . THR A 1 103 ? -16.019 -3.881 11.735 1.00 94.38 103 THR A O 1
ATOM 776 N N . ALA A 1 104 ? -17.949 -4.527 10.802 1.00 95.38 104 ALA A N 1
ATOM 777 C CA . ALA A 1 104 ? -17.505 -5.900 10.577 1.00 95.38 104 ALA A CA 1
ATOM 778 C C . ALA A 1 104 ? -16.346 -5.960 9.571 1.00 95.38 104 ALA A C 1
ATOM 780 O O . ALA A 1 104 ? -15.387 -6.706 9.776 1.00 95.38 104 ALA A O 1
ATOM 781 N N . ASN A 1 105 ? -16.401 -5.167 8.503 1.00 94.25 105 ASN A N 1
ATOM 782 C CA . ASN A 1 105 ? -15.314 -5.032 7.540 1.00 94.25 105 ASN A CA 1
ATOM 783 C C . ASN A 1 105 ? -14.079 -4.385 8.175 1.00 94.25 105 ASN A C 1
ATOM 785 O O . ASN A 1 105 ? -12.974 -4.899 7.995 1.00 94.25 105 ASN A O 1
ATOM 789 N N . CYS A 1 106 ? -14.248 -3.335 8.979 1.00 96.50 106 CYS A N 1
ATOM 790 C CA . CYS A 1 106 ? -13.139 -2.703 9.696 1.00 96.50 106 CYS A CA 1
ATOM 791 C C . CYS A 1 106 ? -12.383 -3.690 10.592 1.00 96.50 106 CYS A C 1
ATOM 793 O O . CYS A 1 106 ? -11.160 -3.800 10.483 1.00 96.50 106 CYS A O 1
ATOM 795 N N . HIS A 1 107 ? -13.096 -4.498 11.379 1.00 96.31 107 HIS A N 1
ATOM 796 C CA . HIS A 1 107 ? -12.467 -5.517 12.222 1.00 96.31 107 HIS A CA 1
ATOM 797 C C . HIS A 1 107 ? -11.764 -6.627 11.431 1.00 96.31 107 HIS A C 1
ATOM 799 O O . HIS A 1 107 ? -10.772 -7.182 11.906 1.00 96.31 107 HIS A O 1
ATOM 805 N N . ARG A 1 108 ? -12.218 -6.959 10.212 1.00 95.75 108 ARG A N 1
ATOM 806 C CA . ARG A 1 108 ? -11.497 -7.922 9.356 1.00 95.75 108 ARG A CA 1
ATOM 807 C C . ARG A 1 108 ? -10.116 -7.395 8.977 1.00 95.75 108 ARG A C 1
ATOM 809 O O . ARG A 1 108 ? -9.136 -8.125 9.116 1.00 95.75 108 ARG A O 1
ATOM 816 N N .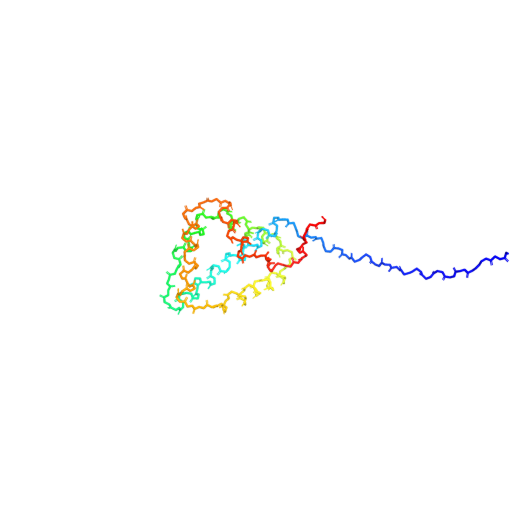 PHE A 1 109 ? -10.026 -6.140 8.538 1.00 96.69 109 PHE A N 1
ATOM 817 C CA . PHE A 1 109 ? -8.739 -5.521 8.205 1.00 96.69 109 PHE A CA 1
ATOM 818 C C . PHE A 1 109 ? -7.867 -5.306 9.442 1.00 96.69 109 PHE A C 1
ATOM 820 O O . PHE A 1 109 ? -6.667 -5.576 9.395 1.00 96.69 109 PHE A O 1
ATOM 827 N N . GLU A 1 110 ? -8.467 -4.898 10.559 1.00 97.62 110 GLU A N 1
ATOM 828 C CA . GLU A 1 110 ? -7.776 -4.778 11.843 1.00 97.62 110 GLU A CA 1
ATOM 829 C C . GLU A 1 110 ? -7.148 -6.113 12.267 1.00 97.62 110 GLU A C 1
ATOM 831 O O . GLU A 1 110 ? -5.981 -6.156 12.655 1.00 97.62 110 GLU A O 1
ATOM 836 N N . LYS A 1 111 ? -7.885 -7.224 12.140 1.00 97.50 111 LYS A N 1
ATOM 837 C CA . LYS A 1 111 ? -7.376 -8.566 12.448 1.00 97.50 111 LYS A CA 1
ATOM 838 C C . LYS A 1 111 ? -6.175 -8.928 11.575 1.00 97.50 111 LYS A C 1
ATOM 840 O O . LYS A 1 111 ? -5.157 -9.366 12.106 1.00 97.50 111 LYS A O 1
ATOM 845 N N . VAL A 1 112 ? -6.267 -8.707 10.262 1.00 96.94 112 VAL A N 1
ATOM 846 C CA . VAL A 1 112 ? -5.152 -8.954 9.328 1.00 96.94 112 VAL A CA 1
ATOM 847 C C . VAL A 1 112 ? -3.923 -8.131 9.718 1.00 96.94 112 VAL A C 1
ATOM 849 O O . VAL A 1 112 ? -2.816 -8.664 9.801 1.00 96.94 112 VAL A O 1
ATOM 852 N N . ALA A 1 113 ? -4.109 -6.843 10.007 1.00 97.94 113 ALA A N 1
ATOM 853 C CA . ALA A 1 113 ? -3.021 -5.960 10.402 1.00 97.94 113 ALA A CA 1
ATOM 854 C C . ALA A 1 113 ? -2.394 -6.377 11.740 1.00 97.94 113 ALA A C 1
ATOM 856 O O . ALA A 1 113 ? -1.172 -6.448 11.846 1.00 97.94 113 ALA A O 1
ATOM 857 N N . ARG A 1 114 ? -3.207 -6.753 12.730 1.00 98.12 114 ARG A N 1
ATOM 858 C CA . ARG A 1 114 ? -2.743 -7.253 14.032 1.00 98.12 114 ARG A CA 1
ATOM 859 C C . ARG A 1 114 ? -1.915 -8.530 13.894 1.00 98.12 114 ARG A C 1
ATOM 861 O O . ARG A 1 114 ? -0.860 -8.649 14.515 1.00 98.12 114 ARG A O 1
ATOM 868 N N . GLU A 1 115 ? -2.358 -9.470 13.062 1.00 96.81 115 GLU A N 1
ATOM 869 C CA . GLU A 1 115 ? -1.605 -10.697 12.783 1.00 96.81 115 GLU A CA 1
ATOM 870 C C . GLU A 1 115 ? -0.254 -10.408 12.117 1.00 96.81 115 GLU A C 1
ATOM 872 O O . GLU A 1 115 ? 0.750 -11.028 12.474 1.00 96.81 115 GLU A O 1
ATOM 877 N N . LEU A 1 116 ? -0.213 -9.465 11.171 1.00 97.69 116 LEU A N 1
ATOM 878 C CA . LEU A 1 116 ? 1.020 -9.064 10.492 1.00 97.69 116 LEU A CA 1
ATOM 879 C C . LEU A 1 116 ? 1.966 -8.271 11.397 1.00 97.69 116 LEU A C 1
ATOM 881 O O . LEU A 1 116 ? 3.179 -8.457 11.297 1.00 97.69 116 LEU A O 1
ATOM 885 N N . ALA A 1 117 ? 1.437 -7.438 12.295 1.00 97.69 117 ALA A N 1
ATOM 886 C CA . ALA A 1 117 ? 2.229 -6.691 13.268 1.00 97.69 117 ALA A CA 1
ATOM 887 C C . ALA A 1 117 ? 3.023 -7.626 14.196 1.00 97.69 117 ALA A C 1
ATOM 889 O O . ALA A 1 117 ? 4.175 -7.334 14.512 1.00 97.69 117 ALA A O 1
ATOM 890 N N . GLY A 1 118 ? 2.443 -8.773 14.573 1.00 96.50 118 GLY A N 1
ATOM 891 C CA . GLY A 1 118 ? 3.096 -9.796 15.400 1.00 96.50 118 GLY A CA 1
ATOM 892 C C . GLY A 1 118 ? 3.968 -10.805 14.640 1.00 96.50 118 GLY A C 1
ATOM 893 O O . GLY A 1 118 ? 4.554 -11.687 15.265 1.00 96.50 118 GLY A O 1
ATOM 894 N N . LYS A 1 119 ? 4.045 -10.728 13.304 1.00 95.75 119 LYS A N 1
ATOM 895 C CA . LYS A 1 119 ? 4.765 -11.697 12.456 1.00 95.75 119 LYS A CA 1
ATOM 896 C C . LYS A 1 119 ? 5.705 -10.974 11.488 1.00 95.75 119 LYS A C 1
ATOM 898 O O . LYS A 1 119 ? 5.344 -10.815 10.317 1.00 95.75 119 LYS A O 1
ATOM 903 N N . PRO A 1 120 ? 6.900 -10.548 11.931 1.00 92.88 120 PRO A N 1
ATOM 904 C CA . PRO A 1 120 ? 7.866 -9.905 11.048 1.00 92.88 120 PRO A CA 1
ATOM 905 C C . PRO A 1 120 ? 8.319 -10.846 9.924 1.00 92.88 120 PRO A C 1
ATOM 907 O O . PRO A 1 120 ? 8.348 -12.067 10.087 1.00 92.88 120 PRO A O 1
ATOM 910 N N . GLY A 1 121 ? 8.710 -10.265 8.789 1.00 90.81 121 GLY A N 1
ATOM 911 C CA . GLY A 1 121 ? 9.370 -10.983 7.700 1.00 90.81 121 GLY A CA 1
ATOM 912 C C . GLY A 1 121 ? 8.652 -10.913 6.353 1.00 90.81 121 GLY A C 1
ATOM 913 O O . GLY A 1 121 ? 7.447 -10.708 6.245 1.00 90.81 121 GLY A O 1
ATOM 914 N N . VAL A 1 122 ? 9.427 -11.129 5.290 1.00 90.62 122 VAL A N 1
ATOM 915 C CA . VAL A 1 122 ? 8.954 -11.016 3.901 1.00 90.62 122 VAL A CA 1
ATOM 916 C C . VAL A 1 122 ? 7.885 -12.057 3.575 1.00 90.62 122 VAL A C 1
ATOM 918 O O . VAL A 1 122 ? 6.922 -11.757 2.877 1.00 90.62 122 VAL A O 1
ATOM 921 N N . THR A 1 123 ? 8.012 -13.275 4.104 1.00 94.19 123 THR A N 1
ATOM 922 C CA . THR A 1 123 ? 7.080 -14.372 3.812 1.00 94.19 123 THR A CA 1
ATOM 923 C C . THR A 1 123 ? 5.691 -14.143 4.412 1.00 94.19 123 THR A C 1
ATOM 925 O O . THR A 1 123 ? 4.693 -14.471 3.768 1.00 94.19 123 THR A O 1
ATOM 928 N N . SER A 1 124 ? 5.599 -13.590 5.629 1.00 93.88 124 SER A N 1
ATOM 929 C CA . SER A 1 124 ? 4.312 -13.340 6.293 1.00 93.88 124 SER A CA 1
ATOM 930 C C . SER A 1 124 ? 3.537 -12.231 5.587 1.00 93.88 124 SER A C 1
ATOM 932 O O . SER A 1 124 ? 2.383 -12.450 5.216 1.00 93.88 124 SER A O 1
ATOM 934 N N . LEU A 1 125 ? 4.186 -11.092 5.321 1.00 96.25 125 LEU A N 1
ATOM 935 C CA . LEU A 1 125 ? 3.578 -9.996 4.570 1.00 96.25 125 LEU A CA 1
ATOM 936 C C . LEU A 1 125 ? 3.270 -10.413 3.128 1.00 96.25 125 LEU A C 1
ATOM 938 O O . LEU A 1 125 ? 2.155 -10.214 2.653 1.00 96.25 125 LEU A O 1
ATOM 942 N N . GLY A 1 126 ? 4.229 -11.048 2.450 1.00 95.38 126 GLY A N 1
ATOM 943 C CA . GLY A 1 126 ? 4.097 -11.464 1.056 1.00 95.38 126 GLY A CA 1
ATOM 944 C C . GLY A 1 126 ? 2.897 -12.378 0.822 1.00 95.38 126 GLY A C 1
ATOM 945 O O . GLY A 1 126 ? 2.154 -12.169 -0.132 1.00 95.38 126 GLY A O 1
ATOM 946 N N . ARG A 1 127 ? 2.629 -13.338 1.716 1.00 95.88 127 ARG A N 1
ATOM 947 C CA . ARG A 1 127 ? 1.444 -14.204 1.596 1.00 95.88 127 ARG A CA 1
ATOM 948 C C . ARG A 1 127 ? 0.142 -13.400 1.580 1.00 95.88 127 ARG A C 1
ATOM 950 O O . ARG A 1 127 ? -0.717 -13.665 0.746 1.00 95.88 127 ARG A O 1
ATOM 957 N N . VAL A 1 128 ? 0.003 -12.435 2.488 1.00 96.75 128 VAL A N 1
ATOM 958 C CA . VAL A 1 128 ? -1.204 -11.602 2.586 1.00 96.75 128 VAL A CA 1
ATOM 959 C C . VAL A 1 128 ? -1.311 -10.669 1.383 1.00 96.75 128 VAL A C 1
ATOM 961 O O . VAL A 1 128 ? -2.350 -10.637 0.728 1.00 96.75 128 VAL A O 1
ATOM 964 N N . VAL A 1 129 ? -0.224 -9.975 1.040 1.00 97.50 129 VAL A N 1
ATOM 965 C CA . VAL A 1 129 ? -0.172 -9.053 -0.104 1.00 97.50 129 VAL A CA 1
ATOM 966 C C . VAL A 1 129 ? -0.567 -9.759 -1.401 1.00 97.50 129 VAL A C 1
ATOM 968 O O . VAL A 1 129 ? -1.411 -9.254 -2.136 1.00 97.50 129 VAL A O 1
ATOM 971 N N . PHE A 1 130 ? -0.010 -10.940 -1.679 1.00 94.69 130 PHE A N 1
ATOM 972 C CA . PHE A 1 130 ? -0.309 -11.672 -2.914 1.00 94.69 130 PHE A CA 1
ATOM 973 C C . PHE A 1 130 ? -1.720 -12.268 -2.934 1.00 94.69 130 PHE A C 1
ATOM 975 O O . PHE A 1 130 ? -2.289 -12.393 -4.015 1.00 94.69 130 PHE A O 1
ATOM 982 N N . ALA A 1 131 ? -2.290 -12.604 -1.773 1.00 95.56 131 ALA A N 1
ATOM 983 C CA . ALA A 1 131 ? -3.673 -13.065 -1.678 1.00 95.56 131 ALA A CA 1
ATOM 984 C C . ALA A 1 131 ? -4.686 -11.925 -1.871 1.00 95.56 131 ALA A C 1
ATOM 986 O O . ALA A 1 131 ? -5.746 -12.136 -2.453 1.00 95.56 131 ALA A O 1
ATOM 987 N N . MET A 1 132 ? -4.375 -10.720 -1.384 1.00 95.12 132 MET A N 1
ATOM 988 C CA . MET A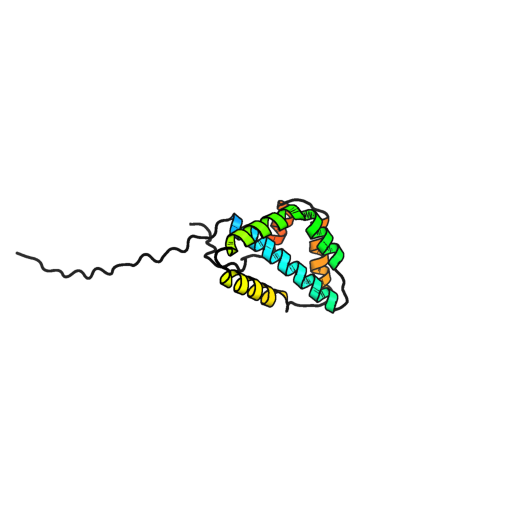 1 132 ? -5.285 -9.572 -1.461 1.00 95.12 132 MET A CA 1
ATOM 989 C C . MET A 1 132 ? -5.157 -8.801 -2.776 1.00 95.12 132 MET A C 1
ATOM 991 O O . MET A 1 132 ? -6.152 -8.286 -3.281 1.00 95.12 132 MET A O 1
ATOM 995 N N . ILE A 1 133 ? -3.951 -8.737 -3.342 1.00 95.88 133 ILE A N 1
ATOM 996 C CA . ILE A 1 133 ? -3.665 -8.043 -4.597 1.00 95.88 133 ILE A CA 1
ATOM 997 C C . ILE A 1 133 ? -3.264 -9.080 -5.643 1.00 95.88 133 ILE A C 1
ATOM 999 O O . ILE A 1 133 ? -2.076 -9.310 -5.861 1.00 95.88 133 ILE A O 1
ATOM 1003 N N . ASP A 1 134 ? -4.247 -9.718 -6.287 1.00 89.50 134 ASP A N 1
ATOM 1004 C CA . ASP A 1 134 ? -4.002 -10.747 -7.313 1.00 89.50 134 ASP A CA 1
ATOM 1005 C C . ASP A 1 134 ? -3.310 -10.180 -8.563 1.00 89.50 134 ASP A C 1
ATOM 1007 O O . ASP A 1 134 ? -2.384 -10.784 -9.097 1.00 89.50 134 ASP A O 1
ATOM 1011 N N . LYS A 1 135 ? -3.703 -8.989 -9.020 1.00 90.06 135 LYS A N 1
ATOM 1012 C CA . LYS A 1 135 ? -3.063 -8.300 -10.150 1.00 90.06 135 LYS A CA 1
ATOM 1013 C C . LYS A 1 135 ? -2.925 -6.817 -9.823 1.00 90.06 135 LYS A C 1
ATOM 1015 O O . LYS A 1 135 ? -3.957 -6.151 -9.721 1.00 90.06 135 LYS A O 1
ATOM 1020 N N . PRO A 1 136 ? -1.695 -6.300 -9.645 1.00 92.69 136 PRO A N 1
ATOM 1021 C CA . PRO A 1 136 ? -1.514 -4.898 -9.308 1.00 92.69 136 PRO A CA 1
ATOM 1022 C C . PRO A 1 136 ? -1.904 -4.004 -10.488 1.00 92.69 136 PRO A C 1
ATOM 1024 O O . PRO A 1 136 ? -1.654 -4.347 -11.647 1.00 92.69 136 PRO A O 1
ATOM 1027 N N . ARG A 1 137 ? -2.486 -2.840 -10.202 1.00 90.81 137 ARG A N 1
ATOM 1028 C CA . ARG A 1 137 ? -2.966 -1.866 -11.199 1.00 90.81 137 ARG A CA 1
ATOM 1029 C C . ARG A 1 137 ? -1.850 -0.991 -11.765 1.00 90.81 137 ARG A C 1
ATOM 1031 O O . ARG A 1 137 ? -1.977 0.223 -11.804 1.00 90.81 137 ARG A O 1
ATOM 1038 N N . ILE A 1 138 ? -0.747 -1.588 -12.193 1.00 91.94 138 ILE A N 1
ATOM 1039 C CA . ILE A 1 138 ? 0.392 -0.870 -12.774 1.00 91.94 138 ILE A CA 1
ATOM 1040 C C . ILE A 1 138 ? 0.317 -0.871 -14.309 1.00 91.94 138 ILE A C 1
ATOM 1042 O O . ILE A 1 138 ? -0.218 -1.801 -14.907 1.00 91.94 138 ILE A O 1
ATOM 1046 N N . VAL A 1 139 ? 0.841 0.179 -14.946 1.00 86.31 139 VAL A N 1
ATOM 1047 C CA . VAL A 1 139 ? 0.979 0.238 -16.409 1.00 86.31 139 VAL A CA 1
ATOM 1048 C C . VAL A 1 139 ? 2.045 -0.747 -16.905 1.00 86.31 139 VAL A C 1
ATOM 1050 O O . VAL A 1 139 ? 3.050 -0.956 -16.226 1.00 86.31 139 VAL A O 1
ATOM 1053 N N . GLY A 1 140 ? 1.850 -1.301 -18.104 1.00 82.75 140 GLY A N 1
ATOM 1054 C CA . GLY A 1 140 ? 2.729 -2.304 -18.714 1.00 82.75 140 GLY A CA 1
ATOM 1055 C C . GLY A 1 140 ? 2.181 -3.732 -18.614 1.00 82.75 140 GLY A C 1
ATOM 1056 O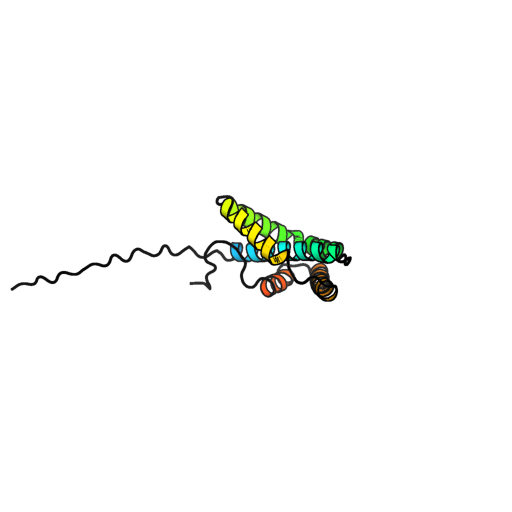 O . GLY A 1 140 ? 1.300 -4.032 -17.806 1.00 82.75 140 GLY A O 1
ATOM 1057 N N . ALA A 1 141 ? 2.696 -4.624 -19.458 1.00 75.19 141 ALA A N 1
ATOM 1058 C CA . ALA A 1 141 ? 2.221 -5.999 -19.535 1.00 75.19 141 ALA A CA 1
ATOM 1059 C C . ALA A 1 141 ? 2.657 -6.823 -18.307 1.00 75.19 141 ALA A C 1
ATOM 1061 O O . ALA A 1 141 ? 3.845 -7.038 -18.059 1.00 75.19 141 ALA A O 1
ATOM 1062 N N . VAL A 1 142 ? 1.686 -7.339 -17.547 1.00 73.12 142 VAL A N 1
ATOM 1063 C CA . VAL A 1 142 ? 1.910 -8.360 -16.509 1.00 73.12 142 VAL A CA 1
ATOM 1064 C C . VAL A 1 142 ? 1.768 -9.729 -17.165 1.00 73.12 142 VAL A C 1
ATOM 1066 O O . VAL A 1 142 ? 0.675 -10.289 -17.240 1.00 73.12 142 VAL A O 1
ATOM 1069 N N . CYS A 1 143 ? 2.868 -10.256 -17.690 1.00 69.06 143 CYS A N 1
ATOM 1070 C CA . CYS A 1 143 ? 2.851 -11.536 -18.390 1.00 69.06 143 CYS A CA 1
ATOM 1071 C C . CYS A 1 143 ? 2.925 -12.712 -17.416 1.00 69.06 143 CYS A C 1
ATOM 1073 O O . CYS A 1 143 ? 3.656 -12.675 -16.423 1.00 69.06 143 CYS A O 1
ATOM 1075 N N . ALA A 1 144 ? 2.239 -13.804 -17.748 1.00 59.59 144 ALA A N 1
ATOM 1076 C CA . ALA A 1 144 ? 2.337 -15.077 -17.042 1.00 59.59 144 ALA A CA 1
ATOM 1077 C C . ALA A 1 144 ? 3.625 -15.841 -17.418 1.00 59.59 144 ALA A C 1
ATOM 1079 O O . ALA A 1 144 ? 3.562 -17.031 -17.678 1.00 59.59 144 ALA A O 1
ATOM 1080 N N . LYS A 1 145 ? 4.786 -15.159 -17.429 1.00 45.44 145 LYS A N 1
ATOM 1081 C CA . LYS A 1 145 ? 6.076 -15.651 -17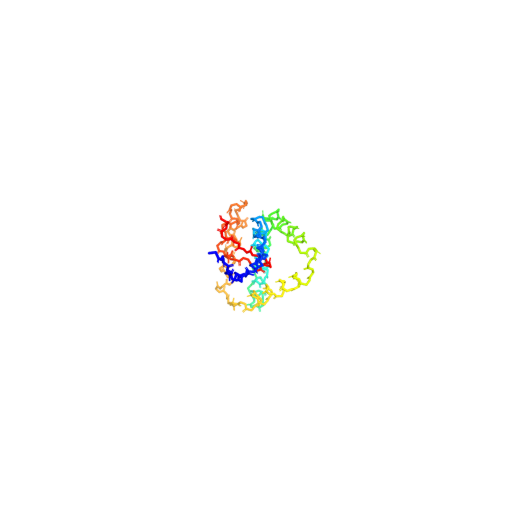.965 1.00 45.44 145 LYS A CA 1
ATOM 1082 C C . LYS A 1 145 ? 6.005 -15.989 -19.483 1.00 45.44 145 LYS A C 1
ATOM 1084 O O . LYS A 1 145 ? 4.933 -16.335 -19.969 1.00 45.44 145 LYS A O 1
ATOM 1089 N N . PRO A 1 146 ? 7.088 -15.817 -20.261 1.00 41.16 146 PRO A N 1
ATOM 1090 C CA . PRO A 1 146 ? 7.184 -16.437 -21.585 1.00 41.16 146 PRO A CA 1
ATOM 1091 C C . PRO A 1 146 ? 7.200 -17.968 -21.491 1.00 41.16 146 PRO A C 1
ATOM 1093 O O . PRO A 1 146 ? 7.667 -18.490 -20.446 1.00 41.16 146 PRO A O 1
#

Radius of gyration: 21.72 Å; chains: 1; bounding box: 31×32×86 Å

Secondary structure (DSSP, 8-state):
------------------PPPPHHHHHHHHHHHHHHHHHHHHHHHHHTT---HHHHHHHHHHTHHHHHHHHHHHHHHHTT-HHHHHHHHHHHHHHHHT---SHHHHHHHHHHHHHHHTS-SHHHHHHHHHHH-SS---SS---S--

=== Feature glossary ===
The record interleaves many kinds of information about one protein. Here is each kind framed as the question it answers.

Q: What known structures does this most resemble?
A: Structural nearest neighbors (via Foldseek easy-search vs the PDB). Reported per hit: target PDB id, E-value, and alignment TM-score. A TM-score above ~0.5 is the conventional threshold for 'same fold'.

Q: Where is each backbone atom in 3D?
A: The mmCIF table is the protein's shape written out atom by atom. For each backbone N, Cα, C, and carbonyl O, it records an (x, y, z) coordinate triple in Å plus the residue type, chain letter, and residue number.

Q: What are the backbone torsion angles?
A: The φ/ψ torsion pair specifies the backbone conformation at each residue. φ rotates about the N–Cα bond, ψ about the Cα–C bond. Steric clashes forbid most of the (φ, ψ) plane — the allowed regions (α-helix basin, β-sheet basin, left-handed helix) are the Ramachandran-allowed regions.

Q: Which residues are buried vs exposed?
A: Solvent-accessible surface area (SASA) is the area in Å² traced out by the centre of a 1.4 Å probe sphere (a water molecule) rolled over the protein's van der Waals surface (Shrake–Rupley / Lee–Richards construction). Buried residues have near-zero SASA; fully exposed residues can exceed 200 Å². The total SASA scales roughly with the number of surface residues.

Q: How confident is the AlphaFold model at each residue?
A: pLDDT is the predicted lDDT-Cα score: AlphaFold's confidence that the local environment of each residue (all inter-atomic distances within 15 Å) is correctly placed. It is a per-residue number between 0 and 100, with higher meaning more reliable.

Q: What does the local fold look like, residue by residue?
A: 3Di is Foldseek's structural alphabet. Each residue is assigned one of twenty discrete states based on how its Cα sits relative to its spatial (not sequential) neighbors. Aligning 3Di strings finds structural homologs roughly as well as full 3D superposition, but orders of magnitude faster.

Q: How big and how compact is the whole molecule?
A: Radius of gyration (Rg) is the root-mean-square distance of Cα atoms from their centroid — a single number for overall size and compactness. A globular domain of N residues has Rg ≈ 2.2·N^0.38 Å; an extended or disordered chain has a much larger Rg. The Cα contact count is the number of residue pairs whose Cα atoms are within 8 Å and are more than four positions apart in sequence — a standard proxy for tertiary packing density. The bounding box is the smallest axis-aligned box enclosing all Cα atoms.

Q: Which residues are in helices, strands, or loops?
A: DSSP 8-state secondary structure assigns each residue one of H (α-helix), G (3₁₀-helix), I (π-helix), E (extended β-strand), B (isolated β-bridge), T (hydrogen-bonded turn), S (bend), or '-' (coil). The assignment is computed from backbone hydrogen-bond geometry via the Kabsch–Sander algorithm.

Q: How mobile is each atom in the crystal?
A: Crystallographic B-factors measure how much each atom's electron density is smeared out, in Å². They rise in mobile loops and surface residues and fall in the buried interior. In AlphaFold models this column is repurposed to hold pLDDT instead.

Q: What if only a Cα trace is available?
A: P-SEA three-state annotation labels each residue as helix, strand, or coil based purely on the geometry of the Cα trace. It serves as a fallback when the full backbone (and thus DSSP) is unavailable.

Q: What family and function is it annotated with?
A: Database cross-references. InterPro integrates a dozen domain/family signature databases into unified entries 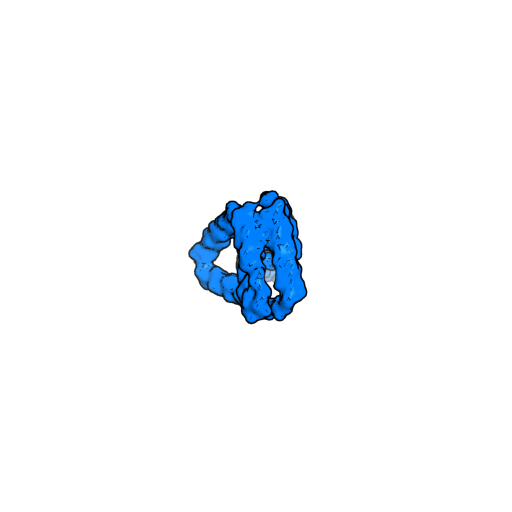with residue-range hits. GO terms attach function/process/location labels with evidence codes. CATH codes position the fold in a four-level structural taxonomy. Organism is the NCBI-taxonomy species name.

Q: Are the domains correctly placed relative to each other?
A: Predicted Aligned Error (PAE) is an AlphaFold confidence matrix: entry (i, j) is the expected error in the position of residue j, in ångströms, when the prediction is superimposed on the true structure at residue i. Low PAE within a block of residues means that block is internally rigid and well-predicted; high PAE between two blocks means their relative placement is uncertain even if each block individually is confident.

Q: What do the diagnostic plots show?
A: Three diagnostic plots accompany the record. The Cα contact map visualizes the tertiary structure as a 2D adjacency matrix (8 Å cutoff, sequence-local contacts suppressed). The Ramachandran plot shows the distribution of backbone (φ, ψ) torsions, with points in the α and β basins reflecting secondary structure content. The PAE plot shows AlphaFold's inter-residue confidence as a color matrix.

Q: What is the amino-acid chain?
A: Primary structure: the covalent order of the twenty standard amino acids along the backbone. Two proteins with the same sequence will (almost always) fold to the same structure; two with 30% identity often share a fold but not the details.

Q: What do the rendered images show?
A: The six renders are orthographic views along the three Cartesian axes in both directions. Representation (cartoon, sticks, or surface) and color scheme (sequence-rainbow or by-chain) vary across proteins so the training set covers all the common visualization conventions.